Protein AF-A0A2S6T605-F1 (afdb_monomer)

Solvent-accessible surface area (backbone atoms only — not comparable to full-atom values): 4470 Å² total; per-residue (Å²): 134,89,70,96,59,79,86,86,74,88,84,81,80,70,32,65,34,66,68,59,17,60,76,71,65,52,89,61,73,12,47,39,77,73,33,83,38,58,67,54,44,33,51,52,47,41,54,52,28,53,54,35,30,78,69,68,76,36,54,70,71,53,32,54,47,55,35,55,50,38,70,74,71,95

Radius of gyration: 15.87 Å; Cα contacts (8 Å, |Δi|>4): 62; chains: 1; bounding box: 37×23×38 Å

pLDDT: mean 91.67, std 11.86, range [45.19, 98.62]

Foldseek 3Di:
DDPPDDPPDDDDAFAQQPVSCVVVVPPDHHPCRVAVDLVSQLVVLLVVLVVCVVVVNDDPVVSVVSSVVSNVPD

Structure (mmCIF, N/CA/C/O backbone):
data_AF-A0A2S6T605-F1
#
_entry.id   AF-A0A2S6T605-F1
#
loop_
_atom_site.group_PDB
_atom_site.id
_atom_site.type_symbol
_atom_site.label_atom_id
_atom_site.label_alt_id
_atom_site.label_comp_id
_atom_site.label_asym_id
_atom_site.label_entity_id
_atom_site.label_seq_id
_atom_site.pdbx_PDB_ins_code
_atom_site.Cartn_x
_atom_site.Cartn_y
_atom_site.Cartn_z
_atom_site.occupancy
_atom_site.B_iso_or_equiv
_atom_site.auth_seq_id
_atom_site.auth_comp_id
_atom_site.auth_asym_id
_atom_site.auth_atom_id
_atom_site.pdbx_PDB_model_num
ATOM 1 N N . PRO A 1 1 ? 21.270 -4.833 9.545 1.00 45.19 1 PRO A N 1
ATOM 2 C CA . PRO A 1 1 ? 21.687 -3.526 8.981 1.00 45.19 1 PRO A CA 1
ATOM 3 C C . PRO A 1 1 ? 21.674 -2.453 10.074 1.00 45.19 1 PRO A C 1
ATOM 5 O O . PRO A 1 1 ? 20.623 -2.173 10.639 1.00 45.19 1 PRO A O 1
ATOM 8 N N . ASN A 1 2 ? 22.860 -1.943 10.414 1.00 55.94 2 ASN A N 1
ATOM 9 C CA . ASN A 1 2 ? 23.078 -0.884 11.398 1.00 55.94 2 ASN A CA 1
ATOM 10 C C . ASN A 1 2 ? 22.494 0.441 10.894 1.00 55.94 2 ASN A C 1
ATOM 12 O O . ASN A 1 2 ? 23.123 1.122 10.088 1.00 55.94 2 ASN A O 1
ATOM 16 N N . ALA A 1 3 ? 21.318 0.826 11.384 1.00 58.59 3 ALA A N 1
ATOM 17 C CA . ALA A 1 3 ? 20.886 2.214 11.310 1.00 58.59 3 ALA A CA 1
ATOM 18 C C . ALA A 1 3 ? 21.525 2.967 12.490 1.00 58.59 3 ALA A C 1
ATOM 20 O O . ALA A 1 3 ? 21.082 2.832 13.626 1.00 58.59 3 ALA A O 1
ATOM 21 N N . MET A 1 4 ? 22.589 3.739 12.239 1.00 60.81 4 MET A N 1
ATOM 22 C CA . MET A 1 4 ? 23.230 4.630 13.229 1.00 60.81 4 MET A CA 1
ATOM 23 C C . MET A 1 4 ? 22.422 5.922 13.471 1.00 60.81 4 MET A C 1
ATOM 25 O O . MET A 1 4 ? 22.991 6.989 13.685 1.00 60.81 4 MET A O 1
ATOM 29 N N . TYR A 1 5 ? 21.093 5.848 13.430 1.00 59.66 5 TYR A N 1
ATOM 30 C CA . TYR A 1 5 ? 20.227 6.948 13.835 1.00 59.66 5 TYR A CA 1
ATOM 31 C C . TYR A 1 5 ? 18.964 6.378 14.474 1.00 59.66 5 TYR A C 1
ATOM 33 O O . TYR A 1 5 ? 18.328 5.483 13.916 1.00 59.66 5 TYR A O 1
ATOM 41 N N . SER A 1 6 ? 18.620 6.885 15.658 1.00 73.69 6 SER A N 1
ATOM 42 C CA . SER A 1 6 ? 17.311 6.644 16.267 1.00 73.69 6 SER A CA 1
ATOM 43 C C . SER A 1 6 ? 16.228 7.093 15.284 1.00 73.69 6 SER A C 1
ATOM 45 O O . SER A 1 6 ? 16.394 8.119 14.621 1.00 73.69 6 SER A O 1
ATOM 47 N N . ILE A 1 7 ? 15.130 6.345 15.168 1.00 71.19 7 ILE A N 1
ATOM 48 C CA . ILE A 1 7 ? 13.949 6.813 14.438 1.00 71.19 7 ILE A CA 1
ATOM 49 C C . ILE A 1 7 ? 13.407 8.019 15.218 1.00 71.19 7 ILE A C 1
ATOM 51 O O . ILE A 1 7 ? 12.665 7.863 16.183 1.00 71.19 7 ILE A O 1
ATOM 55 N N . VAL A 1 8 ? 13.826 9.229 14.841 1.00 80.94 8 VAL A N 1
ATOM 56 C CA . VAL A 1 8 ? 13.296 10.476 15.399 1.00 80.94 8 VAL A CA 1
ATOM 57 C C . VAL A 1 8 ? 12.056 10.835 14.589 1.00 80.94 8 VAL A C 1
ATOM 59 O O . VAL A 1 8 ? 12.145 11.438 13.523 1.00 80.94 8 VAL A O 1
ATOM 62 N N . GLY A 1 9 ? 10.895 10.398 15.065 1.00 81.38 9 GLY A N 1
ATOM 63 C CA . GLY A 1 9 ? 9.610 10.635 14.415 1.00 81.38 9 GLY A CA 1
ATOM 64 C C . GLY A 1 9 ? 8.458 9.943 15.138 1.00 81.38 9 GLY A C 1
ATOM 65 O O . GLY A 1 9 ? 8.655 9.275 16.152 1.00 81.38 9 GLY A O 1
ATOM 66 N N . SER A 1 10 ? 7.244 10.106 14.614 1.00 87.00 10 SER A N 1
ATOM 67 C CA . SER A 1 10 ? 6.042 9.446 15.132 1.00 87.00 10 SER A CA 1
ATOM 68 C C . SER A 1 10 ? 5.731 8.181 14.332 1.00 87.00 10 SER A C 1
ATOM 70 O O . SER A 1 10 ? 5.798 8.186 13.105 1.00 87.00 10 SER A O 1
ATOM 72 N N . TYR A 1 11 ? 5.345 7.110 15.026 1.00 88.19 11 TYR A N 1
ATOM 73 C CA . TYR A 1 11 ? 4.821 5.884 14.426 1.00 88.19 11 TYR A CA 1
ATOM 74 C C . TYR A 1 11 ? 3.395 5.663 14.928 1.00 88.19 11 TYR A C 1
ATOM 76 O O . TYR A 1 11 ? 3.191 5.415 16.114 1.00 88.19 11 TYR A O 1
ATOM 84 N N . LEU A 1 12 ? 2.417 5.781 14.029 1.00 88.50 12 LEU A N 1
ATOM 85 C CA . LEU A 1 12 ? 1.008 5.545 14.332 1.00 88.50 12 LEU A CA 1
ATOM 86 C C . LEU A 1 12 ? 0.505 4.362 13.491 1.00 88.50 12 LEU A C 1
ATOM 88 O O . LEU A 1 12 ? 0.130 4.570 12.329 1.00 88.50 12 LEU A O 1
ATOM 92 N N . PRO A 1 13 ? 0.528 3.128 14.032 1.00 92.25 13 PRO A N 1
ATOM 93 C CA . PRO A 1 13 ? 0.075 1.956 13.296 1.00 92.25 13 PRO A CA 1
ATOM 94 C C . PRO A 1 13 ? -1.413 2.075 12.942 1.00 92.25 13 PRO A C 1
ATOM 96 O O . PRO A 1 13 ? -2.172 2.788 13.600 1.00 92.25 13 PRO A O 1
ATOM 99 N N . PHE A 1 14 ? -1.829 1.389 11.879 1.00 95.12 14 PHE A N 1
ATOM 100 C CA . PHE A 1 14 ? -3.249 1.134 11.649 1.00 95.12 14 PHE A CA 1
ATOM 101 C C . PHE A 1 14 ? -3.735 0.083 12.649 1.00 95.12 14 PHE A C 1
ATOM 103 O O . PHE A 1 14 ? -2.978 -0.822 13.002 1.00 95.12 14 PHE A O 1
ATOM 110 N N . ALA A 1 15 ? -4.996 0.185 13.066 1.00 97.06 15 ALA A N 1
ATOM 111 C CA . ALA A 1 15 ? -5.658 -0.881 13.811 1.00 97.06 15 ALA A CA 1
ATOM 112 C C . ALA A 1 15 ? -5.632 -2.194 13.012 1.00 97.06 15 ALA A C 1
ATOM 114 O O . ALA A 1 15 ? -5.753 -2.166 11.781 1.00 97.06 15 ALA A O 1
ATOM 115 N N . ALA A 1 16 ? -5.484 -3.337 13.686 1.00 94.81 16 ALA A N 1
ATOM 116 C CA . ALA A 1 16 ? -5.446 -4.621 12.994 1.00 94.81 16 ALA A CA 1
ATOM 117 C C . ALA A 1 16 ? -6.823 -4.979 12.412 1.00 94.81 16 ALA A C 1
ATOM 119 O O . ALA A 1 16 ? -6.902 -5.446 11.278 1.00 94.81 16 ALA A O 1
ATOM 120 N N . ASN A 1 17 ? -7.888 -4.685 13.162 1.00 96.38 17 ASN A N 1
ATOM 121 C CA . ASN A 1 17 ? -9.280 -5.003 12.839 1.00 96.38 17 ASN A CA 1
ATOM 122 C C . ASN A 1 17 ? -10.235 -3.836 13.162 1.00 96.38 17 ASN A C 1
ATOM 124 O O . ASN A 1 17 ? -9.855 -2.838 13.787 1.00 96.38 17 ASN A O 1
ATOM 128 N N . GLU A 1 18 ? -11.493 -3.968 12.738 1.00 96.44 18 GLU A N 1
ATOM 129 C CA . GLU A 1 18 ? -12.540 -2.957 12.935 1.00 96.44 18 GLU A CA 1
ATOM 130 C C . GLU A 1 18 ? -12.823 -2.665 14.419 1.00 96.44 18 GLU A C 1
ATOM 132 O O . GLU A 1 18 ? -13.052 -1.508 14.780 1.00 96.44 18 GLU A O 1
ATOM 137 N N . ALA A 1 19 ? -12.778 -3.679 15.287 1.00 97.12 19 ALA A N 1
ATOM 138 C CA . ALA A 1 19 ? -13.068 -3.508 16.709 1.00 97.12 19 ALA A CA 1
ATOM 139 C C . ALA A 1 19 ? -12.014 -2.627 17.398 1.00 97.12 19 ALA A C 1
ATOM 141 O O . ALA A 1 19 ? -12.362 -1.692 18.120 1.00 97.12 19 ALA A O 1
ATOM 142 N N . GLU A 1 20 ? -10.731 -2.875 17.124 1.00 96.56 20 GLU A N 1
ATOM 143 C CA . GLU A 1 20 ? -9.622 -2.042 17.601 1.00 96.56 20 GLU A CA 1
ATOM 144 C C . GLU A 1 20 ? -9.724 -0.609 17.078 1.00 96.56 20 GLU A C 1
ATOM 146 O O . GLU A 1 20 ? -9.566 0.338 17.849 1.00 96.56 20 GLU A O 1
ATOM 151 N N . ARG A 1 21 ? -10.040 -0.443 15.787 1.00 97.44 21 ARG A N 1
ATOM 152 C CA . ARG A 1 21 ? -10.245 0.871 15.165 1.00 97.44 21 ARG A CA 1
ATOM 153 C C . ARG A 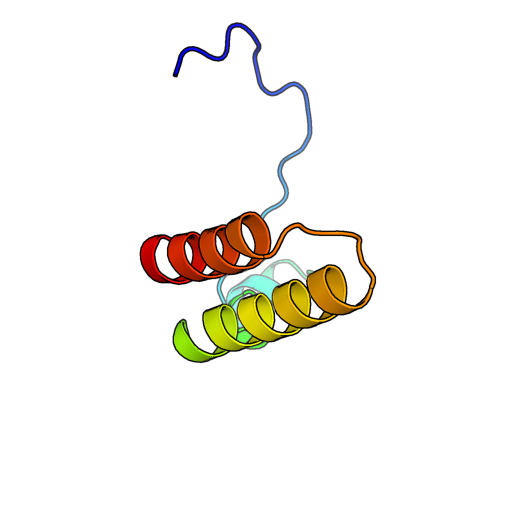1 21 ? -11.359 1.646 15.870 1.00 97.44 21 ARG A C 1
ATOM 155 O O . ARG A 1 21 ? -11.169 2.805 16.232 1.00 97.44 21 ARG A O 1
ATOM 162 N N . ALA A 1 22 ? -12.514 1.008 16.064 1.00 96.81 22 ALA A N 1
ATOM 163 C CA . ALA A 1 22 ? -13.685 1.623 16.680 1.00 96.81 22 ALA A CA 1
ATOM 164 C C . ALA A 1 22 ? -13.437 1.991 18.150 1.00 96.81 22 ALA A C 1
ATOM 166 O O . ALA A 1 22 ? -13.870 3.053 18.591 1.00 96.81 22 ALA A O 1
ATOM 167 N N . ALA A 1 23 ? -12.700 1.159 18.893 1.00 96.44 23 ALA A N 1
ATOM 168 C CA . ALA A 1 23 ? -1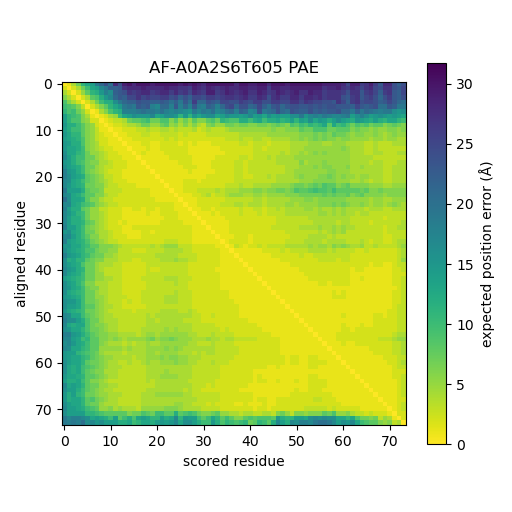2.378 1.409 20.297 1.00 96.44 23 ALA A CA 1
ATOM 169 C C . ALA A 1 23 ? -11.540 2.681 20.509 1.00 96.44 23 ALA A C 1
ATOM 171 O O . ALA A 1 23 ? -11.700 3.356 21.525 1.00 96.44 23 ALA A O 1
ATOM 172 N N . VAL A 1 24 ? -10.663 3.015 19.557 1.00 93.75 24 VAL A N 1
ATOM 173 C CA . VAL A 1 24 ? -9.806 4.213 19.618 1.00 93.75 24 VAL A CA 1
ATOM 174 C C . VAL A 1 24 ? -10.328 5.381 18.776 1.00 93.75 24 VAL A C 1
ATOM 176 O O . VAL A 1 24 ? -9.735 6.456 18.804 1.00 93.75 24 VAL A O 1
ATOM 179 N N . GLY A 1 25 ? -11.428 5.184 18.040 1.00 95.12 25 GLY A N 1
ATOM 180 C CA . GLY A 1 25 ? -12.018 6.198 17.165 1.00 95.12 25 GLY A CA 1
ATOM 181 C C . GLY A 1 25 ? -11.134 6.587 15.975 1.00 95.12 25 GLY A C 1
ATOM 182 O O . GLY A 1 25 ? -11.16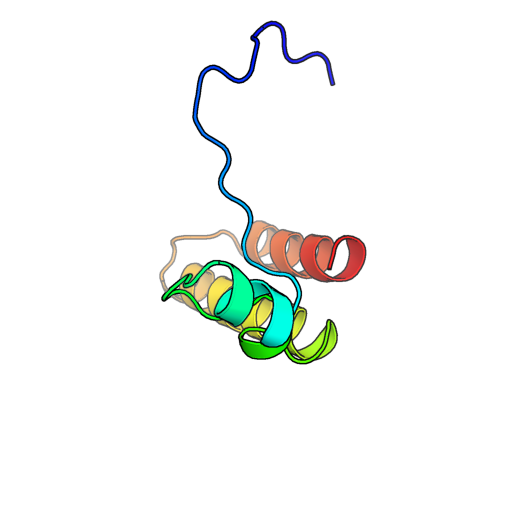7 7.741 15.557 1.00 95.12 25 GLY A O 1
ATOM 183 N N . ASP A 1 26 ? -10.323 5.665 15.444 1.00 95.56 26 ASP A N 1
ATOM 184 C CA . ASP A 1 26 ? -9.494 5.941 14.261 1.00 95.56 26 ASP A CA 1
ATOM 185 C C . ASP A 1 26 ? -10.377 5.991 13.002 1.00 95.56 26 ASP A C 1
ATOM 187 O O . ASP A 1 26 ? -11.035 5.017 12.643 1.00 95.56 26 ASP A O 1
ATOM 191 N N . GLU A 1 27 ? -10.396 7.129 12.307 1.00 96.31 27 GLU A N 1
ATOM 192 C CA . GLU A 1 27 ? -11.174 7.303 11.070 1.00 96.31 27 GLU A CA 1
ATOM 193 C C . GLU A 1 27 ? -10.622 6.468 9.903 1.00 96.31 27 GLU A C 1
ATOM 195 O O . GLU A 1 27 ? -11.306 6.215 8.907 1.00 96.31 27 GLU A O 1
ATOM 200 N N . ARG A 1 28 ? -9.358 6.043 9.987 1.00 96.25 28 ARG A N 1
ATOM 201 C CA . ARG A 1 28 ? -8.705 5.262 8.940 1.00 96.25 28 ARG A CA 1
ATOM 202 C C . ARG A 1 28 ? -9.168 3.808 9.040 1.00 96.25 28 ARG A C 1
ATOM 204 O O . ARG A 1 28 ? -9.115 3.208 10.107 1.00 96.25 28 ARG A O 1
ATOM 211 N N . LEU A 1 29 ? -9.519 3.205 7.898 1.00 96.62 29 LEU A N 1
ATOM 212 C CA . LEU A 1 29 ? -9.781 1.759 7.812 1.00 96.62 29 LEU A CA 1
ATOM 213 C C . LEU A 1 29 ? -8.642 0.950 8.447 1.00 96.62 29 LEU A C 1
ATOM 215 O O . LEU A 1 29 ? -7.464 1.271 8.221 1.00 96.62 29 LEU A O 1
ATOM 219 N N . SER A 1 30 ? -9.014 -0.100 9.179 1.00 97.06 30 SER A N 1
ATOM 220 C CA . SER A 1 30 ? -8.085 -1.083 9.736 1.00 97.06 30 SER A CA 1
ATOM 221 C C . SER A 1 30 ? -7.356 -1.866 8.637 1.00 97.06 30 SER A C 1
ATOM 223 O O . SER A 1 30 ? -7.681 -1.769 7.448 1.00 97.06 30 SER A O 1
ATOM 225 N N . LEU A 1 31 ? -6.333 -2.634 9.019 1.00 95.12 31 LEU A N 1
ATOM 226 C CA . LEU A 1 31 ? -5.600 -3.488 8.085 1.00 95.12 31 LEU A CA 1
ATOM 227 C C . LEU A 1 31 ? -6.511 -4.538 7.446 1.00 95.12 31 LEU A C 1
ATOM 229 O O . LEU A 1 31 ? -6.493 -4.667 6.223 1.00 95.12 31 LEU A O 1
ATOM 233 N N . GLU A 1 32 ? -7.336 -5.212 8.246 1.00 95.12 32 GLU A N 1
ATOM 234 C CA . GLU A 1 32 ? -8.314 -6.197 7.773 1.00 95.12 32 GLU A CA 1
ATOM 235 C C . GLU A 1 32 ? -9.297 -5.593 6.759 1.00 95.12 32 GLU A C 1
ATOM 237 O O . GLU A 1 32 ? -9.526 -6.159 5.691 1.00 95.12 32 GLU A O 1
ATOM 242 N N . GLU A 1 33 ? -9.816 -4.394 7.032 1.00 95.75 33 GLU A N 1
ATOM 243 C CA . GLU A 1 33 ? -10.746 -3.715 6.121 1.00 95.75 33 GLU A CA 1
ATOM 244 C C . GLU A 1 33 ? -10.072 -3.249 4.821 1.00 95.75 33 GLU A C 1
ATOM 246 O O . GLU A 1 33 ? -10.704 -3.199 3.764 1.00 95.75 33 GLU A O 1
ATOM 251 N N . ARG A 1 34 ? -8.780 -2.894 4.866 1.00 95.50 34 ARG A N 1
ATOM 252 C CA . ARG A 1 34 ? -8.018 -2.499 3.668 1.00 95.50 34 ARG A CA 1
ATOM 253 C C . ARG A 1 34 ? -7.653 -3.694 2.803 1.00 95.50 34 ARG A C 1
ATOM 255 O O . ARG A 1 34 ? -7.735 -3.587 1.573 1.00 95.50 34 ARG A O 1
ATOM 262 N N . TYR A 1 35 ? -7.220 -4.778 3.441 1.00 95.44 35 TYR A N 1
ATOM 263 C CA . TYR A 1 35 ? -6.699 -5.986 2.817 1.00 95.44 35 TYR A CA 1
ATOM 264 C C . TYR A 1 35 ? -7.282 -7.223 3.518 1.00 95.44 35 TYR A C 1
ATOM 266 O O . TYR A 1 35 ? -6.649 -7.778 4.414 1.00 95.44 35 TYR A O 1
ATOM 274 N N . PRO A 1 36 ? -8.455 -7.710 3.076 1.00 92.94 36 PRO A N 1
ATOM 275 C CA . PRO A 1 36 ? -9.119 -8.866 3.688 1.00 92.94 36 PRO A CA 1
ATOM 276 C C . PRO A 1 36 ? -8.298 -10.160 3.656 1.00 92.94 36 PRO A C 1
ATOM 278 O O . PRO A 1 36 ? -8.609 -11.129 4.340 1.00 92.94 36 PRO A O 1
ATOM 281 N N . SER A 1 37 ? -7.267 -10.213 2.810 1.00 93.38 37 SER A N 1
ATOM 282 C CA . SER A 1 37 ? -6.303 -11.303 2.783 1.00 93.38 37 SER A CA 1
ATOM 283 C C . SER A 1 37 ? -4.947 -10.824 2.277 1.00 93.38 37 SER A C 1
ATOM 285 O O . SER A 1 37 ? -4.845 -9.825 1.557 1.00 93.38 37 SER A O 1
ATOM 287 N N . ASN A 1 38 ? -3.914 -11.610 2.577 1.00 92.75 38 ASN A N 1
ATOM 288 C CA . ASN A 1 38 ? -2.584 -11.438 2.000 1.00 92.75 38 ASN A CA 1
ATOM 289 C C . ASN A 1 38 ? -2.618 -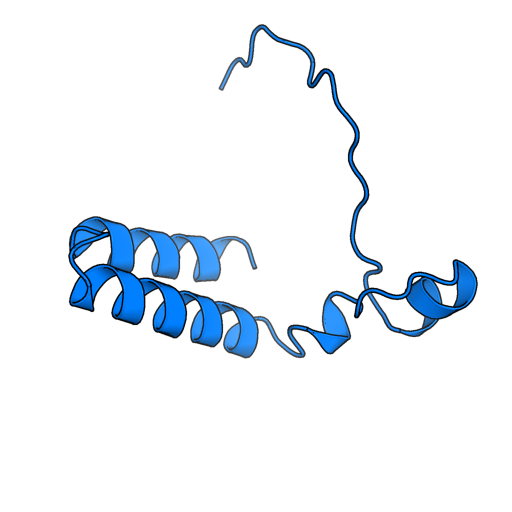11.438 0.459 1.00 92.75 38 ASN A C 1
ATOM 291 O O . ASN A 1 38 ? -1.966 -10.618 -0.181 1.00 92.75 38 ASN A O 1
ATOM 295 N N . VAL A 1 39 ? -3.440 -12.304 -0.144 1.00 95.75 39 VAL A N 1
ATOM 296 C CA . VAL A 1 39 ? -3.587 -12.382 -1.605 1.00 95.75 39 VAL A CA 1
ATOM 297 C C . VAL A 1 39 ? -4.106 -11.063 -2.173 1.00 95.75 39 VAL A C 1
ATOM 299 O O . VAL A 1 39 ? -3.589 -10.586 -3.181 1.00 95.75 39 VAL A O 1
ATOM 302 N N . GLU A 1 40 ? -5.084 -10.439 -1.511 1.00 95.88 40 GLU A N 1
ATOM 303 C CA . GLU A 1 40 ? -5.603 -9.133 -1.927 1.00 95.88 40 GLU A CA 1
ATOM 304 C C . GLU A 1 40 ? -4.547 -8.033 -1.774 1.00 95.88 40 GLU A C 1
ATOM 306 O O . GLU A 1 40 ? -4.398 -7.201 -2.668 1.00 95.88 40 GLU A O 1
ATOM 311 N N . TYR A 1 41 ? -3.764 -8.052 -0.691 1.00 96.06 41 TYR A N 1
ATOM 312 C CA . TYR A 1 41 ? -2.636 -7.134 -0.520 1.00 96.06 41 TYR A CA 1
ATOM 313 C C . TYR A 1 41 ? -1.622 -7.255 -1.667 1.00 96.06 41 TYR A C 1
ATOM 315 O O . TYR A 1 41 ? -1.312 -6.262 -2.329 1.00 96.06 41 TYR A O 1
ATOM 323 N N . VAL A 1 42 ? -1.164 -8.475 -1.961 1.00 97.44 42 VAL A N 1
ATOM 324 C CA . VAL A 1 42 ? -0.208 -8.754 -3.043 1.00 97.44 42 VAL A CA 1
ATOM 325 C C . VAL A 1 42 ? -0.775 -8.333 -4.399 1.00 97.44 42 VAL A C 1
ATOM 327 O O . VAL A 1 42 ? -0.062 -7.726 -5.200 1.00 97.44 42 VAL A O 1
ATOM 330 N N . ARG A 1 43 ? -2.065 -8.590 -4.649 1.00 97.62 43 ARG A N 1
ATOM 331 C CA . ARG A 1 43 ? -2.757 -8.174 -5.875 1.00 97.62 43 ARG A CA 1
ATOM 332 C C . ARG A 1 43 ? -2.718 -6.656 -6.053 1.00 97.62 43 ARG A C 1
ATOM 334 O O . ARG A 1 43 ? -2.362 -6.188 -7.131 1.00 97.62 43 ARG A O 1
ATOM 341 N N . ARG A 1 44 ? -3.009 -5.881 -5.002 1.00 97.56 44 ARG A N 1
ATOM 342 C CA . ARG A 1 44 ? -2.956 -4.408 -5.068 1.00 97.56 44 ARG A CA 1
ATOM 343 C C . ARG A 1 44 ? -1.540 -3.878 -5.260 1.00 97.56 44 ARG A C 1
ATOM 345 O O . ARG A 1 44 ? -1.353 -2.900 -5.980 1.00 97.56 44 ARG A O 1
ATOM 352 N N . VAL A 1 45 ? -0.542 -4.520 -4.649 1.00 97.88 45 VAL A N 1
ATOM 353 C CA . VAL A 1 45 ? 0.869 -4.175 -4.883 1.00 97.88 45 VAL A CA 1
ATOM 354 C C . VAL A 1 45 ? 1.244 -4.412 -6.345 1.00 97.88 45 VAL A C 1
ATOM 356 O O . VAL A 1 45 ? 1.861 -3.541 -6.952 1.00 97.88 45 VAL A O 1
ATOM 359 N N . TYR A 1 46 ? 0.834 -5.543 -6.925 1.00 98.25 46 TYR A N 1
ATOM 360 C CA . TYR A 1 46 ? 1.047 -5.829 -8.344 1.00 98.25 46 TYR A CA 1
ATOM 361 C C . TYR A 1 46 ? 0.416 -4.766 -9.249 1.00 98.25 46 TYR A C 1
ATOM 363 O O . TYR A 1 46 ? 1.104 -4.228 -10.112 1.00 98.25 46 TYR A O 1
ATOM 371 N N . GLU A 1 47 ? -0.848 -4.404 -9.022 1.00 98.44 47 GLU A N 1
ATOM 372 C CA . GLU A 1 47 ? -1.535 -3.374 -9.816 1.00 98.44 47 GLU A CA 1
ATOM 373 C C . GLU A 1 47 ? -0.829 -2.015 -9.745 1.00 98.44 47 GLU A C 1
ATOM 375 O O . GLU A 1 47 ? -0.661 -1.338 -10.761 1.00 98.44 47 GLU A O 1
ATOM 380 N N . ALA A 1 48 ? -0.380 -1.617 -8.552 1.00 98.38 48 ALA A N 1
ATOM 381 C CA . ALA A 1 48 ? 0.355 -0.373 -8.370 1.00 98.38 48 ALA A CA 1
ATOM 382 C C . ALA A 1 48 ? 1.728 -0.407 -9.064 1.00 98.38 48 ALA A C 1
ATOM 384 O O . ALA A 1 48 ? 2.111 0.568 -9.714 1.00 98.38 48 ALA A O 1
ATOM 385 N N . ALA A 1 49 ? 2.456 -1.520 -8.953 1.00 98.50 49 ALA A N 1
ATOM 386 C CA . ALA A 1 49 ? 3.759 -1.696 -9.584 1.00 98.50 49 ALA A CA 1
ATOM 387 C C . ALA A 1 49 ? 3.656 -1.702 -11.120 1.00 98.50 49 ALA A C 1
ATOM 389 O O . ALA A 1 49 ? 4.417 -0.989 -11.774 1.00 98.50 49 ALA A O 1
ATOM 390 N N . ASP A 1 50 ? 2.680 -2.421 -11.690 1.00 98.50 50 ASP A N 1
ATOM 391 C CA . ASP A 1 50 ? 2.399 -2.432 -13.135 1.00 98.50 50 ASP A CA 1
ATOM 392 C C . ASP A 1 50 ? 2.042 -1.026 -13.638 1.00 98.50 50 ASP A C 1
ATOM 394 O O . ASP A 1 50 ? 2.588 -0.560 -14.639 1.00 98.50 50 ASP A O 1
ATOM 398 N N . LEU A 1 51 ? 1.197 -0.291 -12.906 1.00 98.62 51 LEU A N 1
ATOM 399 C CA . LEU A 1 51 ? 0.844 1.083 -13.264 1.00 98.62 51 LEU A CA 1
ATOM 400 C C . LEU A 1 51 ? 2.070 2.006 -13.300 1.00 98.62 51 LEU A C 1
ATOM 402 O O . LEU A 1 51 ? 2.195 2.830 -14.207 1.00 98.62 51 LEU A O 1
ATOM 406 N N . LEU A 1 52 ? 2.956 1.908 -12.308 1.00 98.62 52 LEU A N 1
ATOM 407 C CA . LEU A 1 52 ? 4.154 2.743 -12.234 1.00 98.62 52 LEU A CA 1
ATOM 408 C C . LEU A 1 52 ? 5.182 2.372 -13.306 1.00 98.62 52 LEU A C 1
ATOM 410 O O . LEU A 1 52 ? 5.776 3.274 -13.898 1.00 98.62 52 LEU A O 1
ATOM 414 N N . TRP A 1 53 ? 5.344 1.083 -13.606 1.00 98.44 53 TRP A N 1
ATOM 415 C CA . TRP A 1 53 ? 6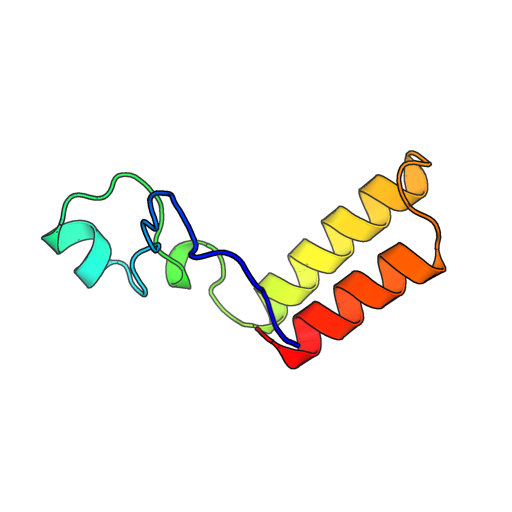.176 0.620 -14.715 1.00 98.44 53 TRP A CA 1
ATOM 416 C C . TRP A 1 53 ? 5.664 1.150 -16.057 1.00 98.44 53 TRP A C 1
ATOM 418 O O . TRP A 1 53 ? 6.413 1.788 -16.795 1.00 98.44 53 TRP A O 1
ATOM 428 N N . ARG A 1 54 ? 4.360 1.016 -16.335 1.00 98.19 54 ARG A N 1
ATOM 429 C CA . ARG A 1 5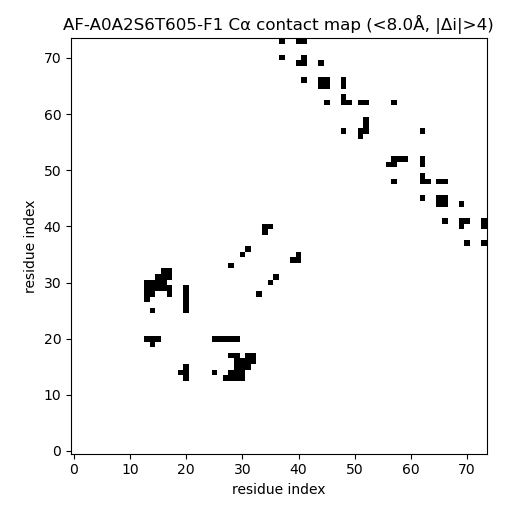4 ? 3.739 1.546 -17.563 1.00 98.1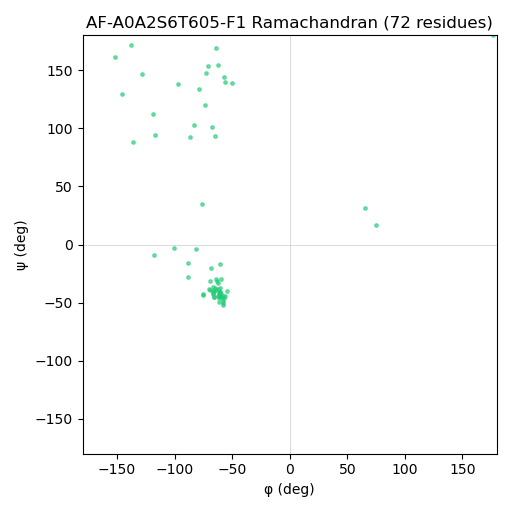9 54 ARG A CA 1
ATOM 430 C C . ARG A 1 54 ? 3.879 3.058 -17.712 1.00 98.19 54 ARG A C 1
ATOM 432 O O . ARG A 1 54 ? 3.919 3.562 -18.830 1.00 98.19 54 ARG A O 1
ATOM 439 N N . LYS A 1 55 ? 3.938 3.791 -16.598 1.00 98.50 55 LYS A N 1
ATOM 440 C CA . LYS A 1 55 ? 4.177 5.242 -16.585 1.00 98.50 55 LYS A CA 1
ATOM 441 C C . LYS A 1 55 ? 5.659 5.622 -16.703 1.00 98.50 55 LYS A C 1
ATOM 443 O O . LYS A 1 55 ? 5.959 6.810 -16.762 1.00 98.50 55 LYS A O 1
ATOM 448 N N . GLY A 1 56 ? 6.572 4.651 -16.725 1.00 98.00 56 GLY A N 1
ATOM 449 C CA . GLY A 1 56 ? 8.016 4.885 -16.767 1.00 98.00 56 GLY A CA 1
ATOM 450 C C . GLY A 1 56 ? 8.610 5.359 -15.438 1.00 98.00 56 GLY A C 1
ATOM 451 O O . GLY A 1 56 ? 9.716 5.889 -15.424 1.00 98.00 56 GLY A O 1
ATOM 452 N N . PHE A 1 57 ? 7.889 5.192 -14.322 1.00 98.38 57 PHE A N 1
ATOM 453 C CA . PHE A 1 57 ? 8.378 5.541 -12.983 1.00 98.38 57 PHE A CA 1
ATOM 454 C C . PHE A 1 57 ? 9.135 4.400 -12.297 1.00 98.38 57 PHE A C 1
ATOM 456 O O . PHE A 1 57 ? 9.837 4.649 -11.320 1.00 98.38 57 PHE A O 1
ATOM 463 N N . LEU A 1 58 ? 8.994 3.167 -12.789 1.00 98.25 58 LEU A N 1
ATOM 464 C CA . LEU A 1 58 ? 9.741 2.000 -12.324 1.00 98.25 58 LEU A CA 1
ATOM 465 C C . LEU A 1 58 ? 10.389 1.275 -13.499 1.00 98.25 58 LEU A C 1
ATOM 467 O O . LEU A 1 58 ? 9.807 1.199 -14.582 1.00 98.25 58 LEU A O 1
ATOM 471 N N . LEU A 1 59 ? 11.562 0.691 -13.249 1.00 98.56 59 LEU A N 1
ATOM 472 C CA . LEU A 1 59 ? 12.118 -0.349 -14.107 1.00 98.56 59 LEU A CA 1
ATOM 473 C C . LEU A 1 59 ? 11.305 -1.638 -13.935 1.00 98.56 59 LEU A C 1
ATOM 475 O O . LEU A 1 59 ? 10.718 -1.882 -12.878 1.00 98.56 59 LEU A O 1
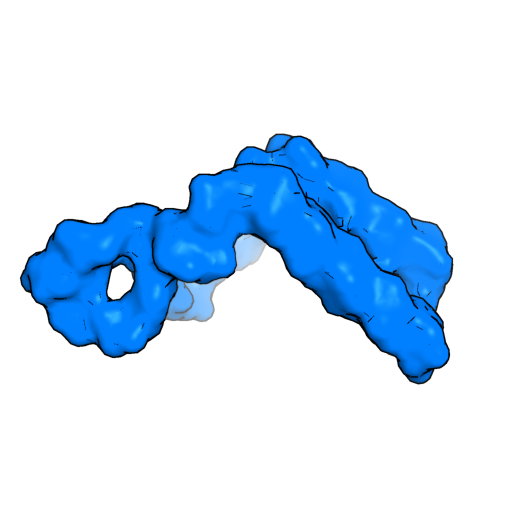ATOM 479 N N . GLU A 1 60 ? 11.291 -2.482 -14.964 1.00 97.88 60 GLU A N 1
ATOM 480 C CA . GLU A 1 60 ? 10.579 -3.767 -14.937 1.00 97.88 60 GLU A CA 1
ATOM 481 C C . GLU A 1 60 ? 11.044 -4.646 -13.763 1.00 97.88 60 GLU A C 1
ATOM 483 O O . GLU A 1 60 ? 10.234 -5.181 -13.004 1.00 97.88 60 GLU A O 1
ATOM 488 N N . GLU A 1 61 ? 12.359 -4.718 -13.546 1.00 98.06 61 GLU A N 1
ATOM 489 C CA . GLU A 1 61 ? 12.969 -5.460 -12.440 1.00 98.06 61 GLU A CA 1
ATOM 490 C C . GLU A 1 61 ? 12.587 -4.928 -11.051 1.00 98.06 61 GLU A C 1
ATOM 492 O O . GLU A 1 61 ? 12.493 -5.705 -10.099 1.00 98.06 61 GLU A O 1
ATOM 497 N N . ASP A 1 62 ? 12.344 -3.621 -10.912 1.00 98.25 62 ASP A N 1
ATOM 498 C CA . ASP A 1 62 ? 11.908 -3.022 -9.650 1.00 98.25 62 ASP A CA 1
ATOM 499 C C . ASP A 1 62 ? 10.436 -3.326 -9.385 1.00 98.25 62 ASP A C 1
ATOM 501 O O . ASP A 1 62 ? 10.082 -3.719 -8.272 1.00 98.25 62 ASP A O 1
ATOM 505 N N . ALA A 1 63 ? 9.586 -3.217 -10.410 1.00 98.06 63 ALA A N 1
ATOM 506 C CA . ALA A 1 63 ? 8.182 -3.594 -10.311 1.00 98.06 63 ALA A CA 1
ATOM 507 C C . ALA A 1 63 ? 8.033 -5.066 -9.885 1.00 98.06 63 ALA A C 1
ATOM 509 O O . ALA A 1 63 ? 7.305 -5.362 -8.934 1.00 98.06 63 ALA A O 1
ATOM 510 N N . ALA A 1 64 ? 8.797 -5.973 -10.505 1.00 97.88 64 ALA A N 1
ATOM 511 C CA . ALA A 1 64 ? 8.836 -7.381 -10.116 1.00 97.88 64 ALA A CA 1
ATOM 512 C C . ALA A 1 64 ? 9.310 -7.569 -8.663 1.00 97.88 64 ALA A C 1
ATOM 514 O O . ALA A 1 64 ? 8.691 -8.304 -7.890 1.00 97.88 64 ALA A O 1
ATOM 515 N N . ARG A 1 65 ? 10.368 -6.861 -8.248 1.00 98.00 65 ARG A N 1
ATOM 516 C CA . ARG A 1 65 ? 10.913 -6.949 -6.885 1.00 98.00 65 ARG A CA 1
ATOM 517 C C . ARG A 1 65 ? 9.907 -6.519 -5.817 1.00 98.00 65 ARG A C 1
ATOM 519 O O . ARG A 1 65 ? 9.824 -7.176 -4.781 1.00 98.00 65 ARG A O 1
ATOM 526 N N . TYR A 1 66 ? 9.132 -5.457 -6.048 1.00 97.75 66 TYR A N 1
ATOM 527 C CA . TYR A 1 66 ? 8.096 -5.022 -5.102 1.00 97.75 66 TYR A CA 1
ATOM 528 C C . TYR A 1 66 ? 7.030 -6.095 -4.877 1.00 97.75 66 TYR A C 1
ATOM 530 O O . TYR A 1 66 ? 6.626 -6.332 -3.736 1.00 97.75 66 TYR A O 1
ATOM 538 N N . VAL A 1 67 ? 6.619 -6.781 -5.944 1.00 97.50 67 VAL A N 1
ATOM 539 C CA . VAL A 1 67 ? 5.632 -7.864 -5.868 1.00 97.50 67 VAL A CA 1
ATOM 540 C C . VAL A 1 67 ? 6.190 -9.063 -5.101 1.00 97.50 67 VAL A C 1
ATOM 542 O O . VAL A 1 67 ? 5.499 -9.613 -4.244 1.00 97.50 67 VAL A O 1
ATOM 545 N N . GLU A 1 68 ? 7.449 -9.436 -5.332 1.00 97.38 68 GLU A N 1
ATOM 546 C CA . GLU A 1 68 ? 8.084 -10.535 -4.593 1.00 97.38 68 GLU A CA 1
ATOM 547 C C . GLU A 1 68 ? 8.259 -10.224 -3.104 1.00 97.38 68 GLU A C 1
ATOM 549 O O . GLU A 1 68 ? 7.996 -11.075 -2.255 1.00 97.38 68 GLU A O 1
ATOM 554 N N . VAL A 1 69 ? 8.625 -8.989 -2.753 1.00 96.75 69 VAL A N 1
ATOM 555 C CA . VAL A 1 69 ? 8.707 -8.575 -1.345 1.00 96.75 69 VAL A CA 1
ATOM 556 C C . VAL A 1 69 ? 7.330 -8.607 -0.676 1.00 96.75 69 VAL A C 1
ATOM 558 O O . VAL A 1 69 ? 7.232 -9.042 0.473 1.00 96.75 69 VAL A O 1
ATOM 561 N N . ALA A 1 70 ? 6.267 -8.197 -1.375 1.00 96.25 70 ALA A N 1
ATOM 562 C CA . ALA A 1 70 ? 4.908 -8.243 -0.838 1.00 96.25 70 ALA A CA 1
ATOM 563 C C . ALA A 1 70 ? 4.454 -9.675 -0.518 1.00 96.25 70 ALA A C 1
ATOM 565 O O . ALA A 1 70 ? 3.839 -9.896 0.522 1.00 96.25 70 ALA A O 1
ATOM 566 N N . LYS A 1 71 ? 4.825 -10.657 -1.350 1.00 94.38 71 LYS A N 1
ATOM 567 C CA . LYS A 1 71 ? 4.539 -12.081 -1.095 1.00 94.38 71 LYS A CA 1
ATOM 568 C C . LYS A 1 71 ? 5.245 -12.628 0.149 1.00 94.38 71 LYS A C 1
ATOM 570 O O . LYS A 1 71 ? 4.747 -13.561 0.764 1.00 94.38 71 LYS A O 1
ATOM 575 N N . GLN A 1 72 ? 6.411 -12.084 0.502 1.00 90.00 72 GLN A N 1
ATOM 576 C CA . GLN A 1 72 ? 7.223 -12.571 1.624 1.00 90.00 72 GLN A CA 1
ATOM 577 C C . GLN A 1 72 ? 6.874 -11.924 2.969 1.00 90.00 72 GLN A C 1
ATOM 579 O O . GLN A 1 72 ? 7.160 -12.512 4.010 1.00 90.00 72 GLN A O 1
ATOM 584 N N . LYS A 1 73 ? 6.358 -10.689 2.956 1.00 73.44 7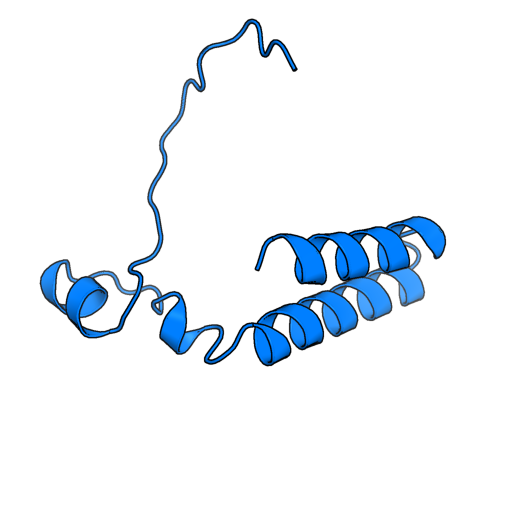3 LYS A N 1
ATOM 585 C CA . LYS A 1 73 ? 6.213 -9.850 4.160 1.00 73.44 73 LYS A CA 1
ATOM 586 C C . LYS A 1 73 ? 4.779 -9.479 4.526 1.00 73.44 73 LYS A C 1
ATOM 588 O O . LYS A 1 73 ? 4.598 -8.847 5.566 1.00 73.44 73 LYS A O 1
ATOM 593 N N . GLY A 1 74 ? 3.811 -9.771 3.662 1.00 61.75 74 GLY A N 1
ATOM 594 C CA . GLY A 1 74 ? 2.398 -9.543 3.960 1.00 61.75 74 GLY A CA 1
ATOM 595 C C . GLY A 1 74 ? 1.781 -10.651 4.796 1.00 61.75 74 GLY A C 1
ATOM 596 O O . GLY A 1 74 ? 2.408 -11.719 4.951 1.00 61.75 74 GLY A O 1
#

Secondary structure (DSSP, 8-state):
----S---S---PPPSSHHHHHHHT--SPPHHHH-SSHHHHHHHHHHHHHHHHHTTSS-HHHHHHHHHHHHHH-

Mean predicted aligned error: 5.84 Å

Sequence (74 aa):
PNAMYSIVGSYLPFAANEAERAAVGDERLSLEERYPSNVEYVRRVYEAADLLWRKGFLLEEDAARYVEVAKQKG